Protein AF-A0AAJ1WTL7-F1 (afdb_monomer)

Foldseek 3Di:
DDDDPDDPPPDPDCPDLLVQLVVCVVVVVLLSNLLSQQPDPDLPPLNVLSVQLNVCVVPVPVVVVVVDDNVVSSVSNNVSSCVRRVPPDDPPDDDD

Sequence (96 aa):
MASSKGKAPKTLSSDTKLAAIRTAMAADDWDTALKLASRFQRLGEQASVIRRAADFQLRPNFYRQLGYDGERVRAEGIAALKERFSVSWSQTSSRD

Mean predicted aligned error: 9.82 Å

Secondary structure (DSSP, 8-state):
-----PPPP----TTSHHHHHHHHHHTT-HHHHHHHHHT-S--GGGHHHHHHHHHHHH-HHHHHHTT--HHHHHHHHHHHHHHHH---S--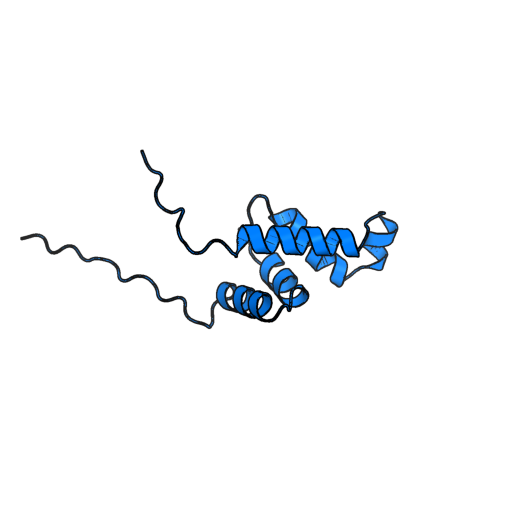-----

Nearest PDB structures (foldseek):
  8v84-assembly1_b  TM=2.437E-01  e=2.341E+00  Saccharomyces cerevisiae BY4741
  4yjw-assembly1_A  TM=3.383E-01  e=6.892E+00  Phocaeicola vulgatus ATCC 8482
  7ohq-assembly1_b  TM=2.422E-01  e=3.606E+00  Saccharomyces cerevisiae S288C

Organism: NCBI:txid269660

pLDDT: mean 80.08, std 20.44, range [36.78, 95.81]

Solvent-accessible surface area (backbone atoms only — not comparable to full-atom values): 5883 Å² total; per-residue (Å²): 138,86,81,79,82,76,78,76,80,81,74,80,59,76,86,35,75,68,42,52,28,51,52,24,53,75,68,70,36,53,68,60,20,29,53,56,51,48,73,49,90,83,53,67,90,44,38,65,48,24,34,49,30,34,49,35,74,78,39,50,67,62,40,44,73,72,70,48,58,66,68,57,42,45,50,52,17,51,50,39,47,44,68,70,64,64,64,70,92,75,89,87,80,86,85,131

Radius of gyration: 17.32 Å; Cα contacts (8 Å, |Δi|>4): 78; chains: 1; bounding box: 26×56×39 Å

Structure (mmCIF, N/CA/C/O backbone):
data_AF-A0AAJ1WTL7-F1
#
_entry.id   AF-A0AAJ1WTL7-F1
#
loop_
_atom_site.group_PDB
_atom_site.id
_atom_site.type_symbol
_atom_site.label_atom_id
_atom_site.label_alt_id
_atom_site.label_comp_id
_atom_site.label_asym_id
_atom_site.label_entity_id
_atom_site.label_seq_id
_atom_site.pdbx_PDB_ins_code
_atom_site.Cartn_x
_atom_site.Cartn_y
_atom_site.Cartn_z
_atom_site.occupancy
_atom_site.B_iso_or_equiv
_atom_site.auth_seq_id
_atom_site.auth_comp_id
_atom_site.auth_asym_id
_atom_site.auth_atom_id
_atom_site.pdbx_PDB_model_num
ATOM 1 N N . MET A 1 1 ? 15.003 44.162 -24.571 1.00 39.88 1 MET A N 1
ATOM 2 C CA . MET A 1 1 ? 14.430 42.900 -25.089 1.00 39.88 1 MET A CA 1
ATOM 3 C C . MET A 1 1 ? 14.657 41.819 -24.041 1.00 39.88 1 MET A C 1
ATOM 5 O O . MET A 1 1 ? 15.792 41.413 -23.838 1.00 39.88 1 MET A O 1
ATOM 9 N N . ALA A 1 2 ? 13.621 41.459 -23.282 1.00 41.94 2 ALA A N 1
ATOM 10 C CA . ALA A 1 2 ? 13.708 40.470 -22.210 1.00 41.94 2 ALA A CA 1
ATOM 11 C C . ALA A 1 2 ? 13.428 39.071 -22.779 1.00 41.94 2 ALA A C 1
ATOM 13 O O . ALA A 1 2 ? 12.284 38.750 -23.084 1.00 41.94 2 ALA A O 1
ATOM 14 N N . SER A 1 3 ? 14.465 38.245 -22.939 1.00 42.72 3 SER A N 1
ATOM 15 C CA . SER A 1 3 ? 14.291 36.831 -23.286 1.00 42.72 3 SER A CA 1
ATOM 16 C C . SER A 1 3 ? 13.902 36.037 -22.044 1.00 42.72 3 SER A C 1
ATOM 18 O O . SER A 1 3 ? 14.720 35.786 -21.157 1.00 42.72 3 SER A O 1
ATOM 20 N N . SER A 1 4 ? 12.638 35.625 -21.995 1.00 42.69 4 SER A N 1
ATOM 21 C CA . SER A 1 4 ? 12.107 34.663 -21.037 1.00 42.69 4 SER A CA 1
ATOM 22 C C . SER A 1 4 ? 12.816 33.313 -21.186 1.00 42.69 4 SER A C 1
ATOM 24 O O . SER A 1 4 ? 12.653 32.621 -22.191 1.00 42.69 4 SER A O 1
ATOM 26 N N . LYS A 1 5 ? 13.572 32.891 -20.169 1.00 48.97 5 LYS A N 1
ATOM 27 C CA . LYS A 1 5 ? 13.992 31.489 -20.032 1.00 48.97 5 LYS A CA 1
ATOM 28 C C . LYS A 1 5 ? 12.782 30.655 -19.604 1.00 48.97 5 LYS A C 1
ATOM 30 O O . LYS A 1 5 ? 12.505 30.517 -18.415 1.00 48.97 5 LYS A O 1
ATOM 35 N N . GLY A 1 6 ? 12.065 30.105 -20.581 1.00 43.09 6 GLY A N 1
ATOM 36 C CA . GLY A 1 6 ? 11.109 29.024 -20.364 1.00 43.09 6 GLY A CA 1
ATOM 37 C C . GLY A 1 6 ? 11.850 27.775 -19.886 1.00 43.09 6 GLY A C 1
ATOM 38 O O . GLY A 1 6 ? 12.759 27.281 -20.550 1.00 43.09 6 GLY A O 1
ATOM 39 N N . LYS A 1 7 ? 11.505 27.288 -18.695 1.00 41.69 7 LYS A N 1
ATOM 40 C CA . LYS A 1 7 ? 12.047 26.049 -18.129 1.00 41.69 7 LYS A CA 1
ATOM 41 C C . LYS A 1 7 ? 11.439 24.877 -18.908 1.00 41.69 7 LYS A C 1
ATOM 43 O O . LYS A 1 7 ? 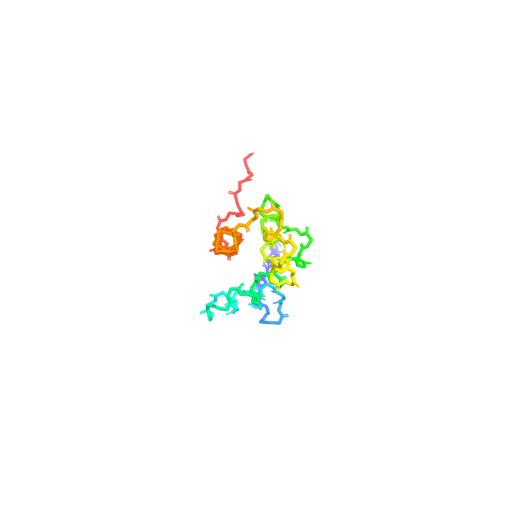10.223 24.714 -18.883 1.00 41.69 7 LYS A O 1
ATOM 48 N N . ALA A 1 8 ? 12.264 24.089 -19.597 1.00 44.25 8 ALA A N 1
ATOM 49 C CA . ALA A 1 8 ? 11.819 22.875 -20.282 1.00 44.25 8 ALA A CA 1
ATOM 50 C C . ALA A 1 8 ? 11.036 21.953 -19.318 1.00 44.25 8 ALA A C 1
ATOM 52 O O . ALA A 1 8 ? 11.418 21.851 -18.141 1.00 44.25 8 ALA A O 1
ATOM 53 N N . PRO A 1 9 ? 9.958 21.282 -19.771 1.00 47.09 9 PRO A N 1
ATOM 54 C CA . PRO A 1 9 ? 9.267 20.305 -18.945 1.00 47.09 9 PRO A CA 1
ATOM 55 C C . PRO A 1 9 ? 10.255 19.187 -18.605 1.00 47.09 9 PRO A C 1
ATOM 57 O O . PRO A 1 9 ? 10.894 18.620 -19.489 1.00 47.09 9 PRO A O 1
ATOM 60 N N . LYS A 1 10 ? 10.416 18.887 -17.312 1.00 52.84 10 LYS A N 1
ATOM 61 C CA . LYS A 1 10 ? 11.212 17.741 -16.867 1.00 52.84 10 LYS A CA 1
ATOM 62 C C . LYS A 1 10 ? 10.563 16.480 -17.437 1.00 52.84 10 LYS A C 1
ATOM 64 O O . LYS A 1 10 ? 9.526 16.051 -16.936 1.00 52.84 10 LYS A O 1
ATOM 69 N N . THR A 1 11 ? 11.154 15.907 -18.478 1.00 49.19 11 THR A N 1
ATOM 70 C CA . THR A 1 11 ? 10.829 14.558 -18.930 1.00 49.19 11 THR A CA 1
ATOM 71 C C . THR A 1 11 ? 11.052 13.619 -17.745 1.00 49.19 11 THR A C 1
ATOM 73 O O . THR A 1 11 ? 12.090 13.653 -17.082 1.00 49.19 11 THR A O 1
ATOM 76 N N . LEU A 1 12 ? 10.015 12.863 -17.383 1.00 51.75 12 LEU A N 1
ATOM 77 C CA . LEU A 1 12 ? 10.063 11.910 -16.278 1.00 51.75 12 LEU A CA 1
ATOM 78 C C . LEU A 1 12 ? 11.089 10.834 -16.640 1.00 51.75 12 LEU A C 1
ATOM 80 O O . LEU A 1 12 ? 10.796 9.962 -17.450 1.00 51.75 12 LEU A O 1
ATOM 84 N N . SER A 1 13 ? 12.293 10.914 -16.072 1.00 49.03 13 SER A N 1
ATOM 85 C CA . SER A 1 13 ? 13.278 9.843 -16.200 1.00 49.03 13 SER A CA 1
ATOM 86 C C . SER A 1 13 ? 12.651 8.539 -15.697 1.00 49.03 13 SER A C 1
ATOM 88 O O . SER A 1 13 ? 12.089 8.504 -14.592 1.00 49.03 13 SER A O 1
ATOM 90 N N . SER A 1 14 ? 12.729 7.486 -16.511 1.00 54.47 14 SER A N 1
ATOM 91 C CA . SER A 1 14 ? 12.203 6.138 -16.249 1.00 54.47 14 SER A CA 1
ATOM 92 C C . SER A 1 14 ? 12.739 5.510 -14.955 1.00 54.47 14 SER A C 1
ATOM 94 O O . SER A 1 14 ? 12.128 4.586 -14.433 1.00 54.47 14 SER A O 1
ATOM 96 N N . ASP A 1 15 ? 13.811 6.070 -14.388 1.00 58.25 15 ASP A N 1
ATOM 97 C CA . ASP A 1 15 ? 14.451 5.650 -13.133 1.00 58.25 15 ASP A CA 1
ATOM 98 C C . ASP A 1 15 ? 13.817 6.218 -11.847 1.00 58.25 15 ASP A C 1
ATOM 100 O O . ASP A 1 15 ? 14.315 6.045 -10.733 1.00 58.25 15 ASP A O 1
ATOM 104 N N . THR A 1 16 ? 12.708 6.953 -11.949 1.00 83.75 16 THR A N 1
ATOM 105 C CA . THR A 1 16 ? 12.085 7.544 -10.756 1.00 83.75 16 THR A CA 1
ATOM 106 C C . THR A 1 16 ? 11.211 6.515 -10.031 1.00 83.75 16 THR A C 1
ATOM 108 O O . THR A 1 16 ? 10.447 5.795 -10.664 1.00 83.75 16 THR A O 1
ATOM 111 N N . LYS A 1 17 ? 11.180 6.525 -8.688 1.00 82.62 17 LYS A N 1
ATOM 112 C CA . LYS A 1 17 ? 10.224 5.717 -7.889 1.00 82.62 17 LYS A CA 1
ATOM 113 C C . LYS A 1 17 ? 8.766 5.860 -8.357 1.00 82.62 17 LYS A C 1
ATOM 115 O O . LYS A 1 17 ? 7.999 4.911 -8.279 1.00 82.62 17 LYS A O 1
ATOM 120 N N . LEU A 1 18 ? 8.389 7.044 -8.851 1.00 86.75 18 LEU A N 1
ATOM 121 C CA . LEU A 1 18 ? 7.071 7.300 -9.435 1.00 86.75 18 LEU A CA 1
ATOM 122 C C . LEU A 1 18 ? 6.856 6.535 -10.751 1.00 86.75 18 LEU A C 1
ATOM 124 O O . LEU A 1 18 ? 5.764 6.024 -10.982 1.00 86.75 18 LEU A O 1
ATOM 128 N N . ALA A 1 19 ? 7.882 6.461 -11.601 1.00 86.81 19 ALA A N 1
ATOM 129 C CA . ALA A 1 19 ? 7.839 5.673 -12.826 1.00 86.81 19 ALA A CA 1
ATOM 130 C C . ALA A 1 19 ? 7.710 4.182 -12.491 1.00 86.81 19 ALA A C 1
ATOM 132 O O . ALA A 1 19 ? 6.824 3.534 -13.029 1.00 86.81 19 ALA A O 1
ATOM 133 N N . ALA A 1 20 ? 8.471 3.680 -11.512 1.00 90.62 20 ALA A N 1
ATOM 134 C CA . ALA A 1 20 ? 8.359 2.295 -11.047 1.00 90.62 20 ALA A CA 1
ATOM 135 C C . ALA A 1 20 ? 6.945 1.941 -10.542 1.00 90.62 20 ALA A C 1
ATOM 137 O O . ALA A 1 20 ? 6.427 0.881 -10.881 1.00 90.62 20 ALA A O 1
ATOM 138 N N . ILE A 1 21 ? 6.285 2.842 -9.797 1.00 90.81 21 ILE A N 1
ATOM 139 C CA . ILE A 1 21 ? 4.881 2.653 -9.386 1.00 90.81 21 ILE A CA 1
ATOM 140 C C . ILE A 1 21 ? 3.969 2.548 -10.608 1.00 90.81 21 ILE A C 1
ATOM 142 O O . ILE A 1 21 ? 3.157 1.636 -10.683 1.00 90.81 21 ILE A O 1
ATOM 146 N N . ARG A 1 22 ? 4.102 3.462 -11.575 1.00 89.50 22 ARG A N 1
ATOM 147 C CA . ARG A 1 22 ? 3.256 3.469 -12.778 1.00 89.50 22 ARG A CA 1
ATOM 148 C C . ARG A 1 22 ? 3.482 2.243 -13.655 1.00 89.50 22 ARG A C 1
ATOM 150 O O . ARG A 1 22 ? 2.512 1.705 -14.171 1.00 89.50 22 ARG A O 1
ATOM 157 N N . THR A 1 23 ? 4.723 1.782 -13.784 1.00 91.44 23 THR A N 1
ATOM 158 C CA . THR A 1 23 ? 5.051 0.538 -14.486 1.00 91.44 23 THR A CA 1
ATOM 159 C C . THR A 1 23 ? 4.407 -0.661 -13.796 1.00 91.44 23 THR A C 1
ATOM 161 O O . THR A 1 23 ? 3.773 -1.465 -14.468 1.00 91.44 23 THR A O 1
ATOM 164 N N . ALA A 1 24 ? 4.491 -0.748 -12.463 1.00 92.62 24 ALA A N 1
ATOM 165 C CA . ALA A 1 24 ? 3.826 -1.806 -11.703 1.00 92.62 24 ALA A CA 1
ATOM 166 C C . ALA A 1 24 ? 2.295 -1.752 -11.867 1.00 92.62 24 ALA A C 1
ATOM 168 O O . ALA A 1 24 ? 1.670 -2.776 -12.114 1.00 92.62 24 ALA A O 1
ATOM 169 N N . MET A 1 25 ? 1.694 -0.556 -11.828 1.00 91.19 25 MET A N 1
ATOM 170 C CA . MET A 1 25 ? 0.258 -0.371 -12.087 1.00 91.19 25 MET A CA 1
ATOM 171 C C . MET A 1 25 ? -0.145 -0.787 -13.510 1.00 91.19 25 MET A C 1
ATOM 173 O O . MET A 1 25 ? -1.208 -1.368 -13.686 1.00 91.19 25 MET A O 1
ATOM 177 N N . ALA A 1 26 ? 0.676 -0.490 -14.522 1.00 90.50 26 ALA A N 1
ATOM 178 C CA . ALA A 1 26 ? 0.407 -0.855 -15.915 1.00 90.50 26 ALA A CA 1
ATOM 179 C C . ALA A 1 26 ? 0.560 -2.362 -16.182 1.00 90.50 26 ALA A C 1
ATOM 181 O O . ALA A 1 26 ? -0.031 -2.874 -17.126 1.00 90.50 26 ALA A O 1
ATOM 182 N N . ALA A 1 27 ? 1.345 -3.056 -15.358 1.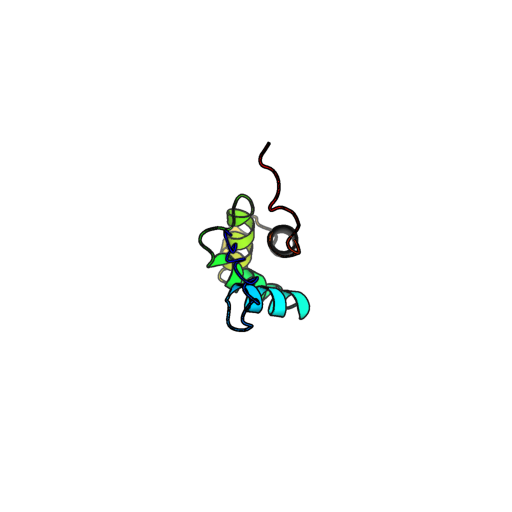00 93.50 27 ALA A N 1
ATOM 183 C CA . ALA A 1 27 ? 1.531 -4.502 -15.407 1.00 93.50 27 ALA A CA 1
ATOM 184 C C . ALA A 1 27 ? 0.531 -5.277 -14.523 1.00 93.50 27 ALA A C 1
ATOM 186 O O . ALA A 1 27 ? 0.722 -6.472 -14.317 1.00 93.50 27 ALA A O 1
ATOM 187 N N . ASP A 1 28 ? -0.478 -4.605 -13.949 1.00 93.00 28 ASP A N 1
ATOM 188 C CA . ASP A 1 28 ? -1.398 -5.162 -12.942 1.00 93.00 28 ASP A CA 1
ATOM 189 C C . ASP A 1 28 ? -0.698 -5.745 -11.692 1.00 93.00 28 ASP A C 1
ATOM 191 O O . ASP A 1 28 ? -1.301 -6.460 -10.886 1.00 93.00 28 ASP A O 1
ATOM 195 N N . ASP A 1 29 ? 0.568 -5.379 -11.462 1.00 95.12 29 ASP A N 1
ATOM 196 C CA . ASP A 1 29 ? 1.323 -5.723 -10.258 1.00 95.12 29 ASP A CA 1
ATOM 197 C C . ASP A 1 29 ? 1.003 -4.729 -9.133 1.00 95.12 29 ASP A C 1
ATOM 199 O O . ASP A 1 29 ? 1.799 -3.882 -8.703 1.00 95.12 29 ASP A O 1
ATOM 203 N N . TRP A 1 30 ? -0.237 -4.827 -8.662 1.00 93.44 30 TRP A N 1
ATOM 204 C CA . TRP A 1 30 ? -0.786 -3.987 -7.604 1.00 93.44 30 TRP A CA 1
ATOM 205 C C . TRP A 1 30 ? -0.026 -4.128 -6.288 1.00 93.44 30 TRP A C 1
ATOM 207 O O . TRP A 1 30 ? 0.069 -3.168 -5.519 1.00 93.44 30 TRP A O 1
ATOM 217 N N . ASP A 1 31 ? 0.546 -5.301 -6.031 1.00 93.50 31 ASP A N 1
ATOM 218 C CA . ASP A 1 31 ? 1.241 -5.563 -4.783 1.00 93.50 31 ASP A CA 1
ATOM 219 C C . ASP A 1 31 ? 2.576 -4.818 -4.736 1.00 93.50 31 ASP A C 1
ATOM 221 O O . ASP A 1 31 ? 2.885 -4.138 -3.750 1.00 93.50 31 ASP A O 1
ATOM 225 N N . THR A 1 32 ? 3.334 -4.854 -5.831 1.00 94.69 32 THR A N 1
ATOM 226 C CA . THR A 1 32 ? 4.539 -4.037 -5.984 1.00 94.69 32 THR A CA 1
ATOM 227 C C . THR A 1 32 ? 4.203 -2.549 -5.985 1.00 94.69 32 THR A C 1
ATOM 229 O O . THR A 1 32 ? 4.886 -1.770 -5.311 1.00 94.69 32 THR A O 1
ATOM 232 N N . ALA A 1 33 ? 3.127 -2.132 -6.659 1.00 94.69 33 ALA A N 1
ATOM 233 C CA . ALA A 1 33 ? 2.697 -0.735 -6.668 1.00 94.69 33 ALA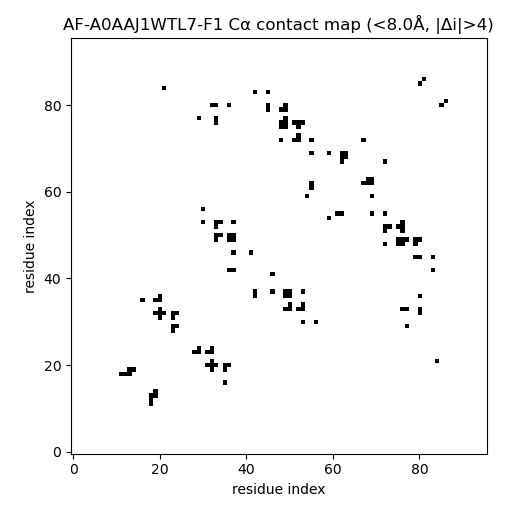 A CA 1
ATOM 234 C C . ALA A 1 33 ? 2.397 -0.211 -5.249 1.00 94.69 33 ALA A C 1
ATOM 236 O O . ALA A 1 33 ? 2.874 0.866 -4.880 1.00 94.69 33 ALA A O 1
ATOM 237 N N . LEU A 1 34 ? 1.685 -0.987 -4.421 1.00 94.62 34 LEU A N 1
ATOM 238 C CA . LEU A 1 34 ? 1.374 -0.644 -3.026 1.00 94.62 34 LEU A CA 1
ATOM 239 C C . LEU A 1 34 ? 2.637 -0.539 -2.167 1.00 94.62 34 LEU A C 1
ATOM 241 O O . LEU A 1 34 ? 2.817 0.448 -1.449 1.00 94.62 34 LEU A O 1
ATOM 245 N N . LYS A 1 35 ? 3.547 -1.514 -2.279 1.00 94.81 35 LYS A N 1
ATOM 246 C CA . LYS A 1 35 ? 4.830 -1.516 -1.555 1.00 94.81 35 LYS A CA 1
ATOM 247 C C . LYS A 1 35 ? 5.709 -0.325 -1.919 1.00 94.81 35 LYS A C 1
ATOM 249 O O . LYS A 1 35 ? 6.357 0.259 -1.051 1.00 94.81 35 LYS A O 1
ATOM 254 N N . LEU A 1 36 ? 5.764 0.042 -3.196 1.00 93.94 36 LEU A N 1
ATOM 255 C CA . LEU A 1 36 ? 6.537 1.197 -3.644 1.00 93.94 36 LEU A CA 1
ATOM 256 C C . LEU A 1 36 ? 5.890 2.507 -3.186 1.00 93.94 36 LEU A C 1
ATOM 258 O O . LEU A 1 36 ? 6.593 3.404 -2.709 1.00 93.94 36 LEU A O 1
ATOM 262 N N . ALA A 1 37 ? 4.564 2.611 -3.286 1.00 92.69 37 ALA A N 1
ATOM 263 C CA . ALA A 1 37 ? 3.821 3.801 -2.899 1.00 92.69 37 ALA A CA 1
ATOM 264 C C . ALA A 1 37 ? 3.864 4.063 -1.391 1.00 92.69 37 ALA A C 1
ATOM 266 O O . ALA A 1 37 ? 4.047 5.214 -1.001 1.00 92.69 37 ALA A O 1
ATOM 267 N N . SER A 1 38 ? 3.792 3.037 -0.536 1.00 94.31 38 SER A N 1
ATOM 268 C CA . SER A 1 38 ? 3.811 3.193 0.931 1.00 94.31 38 SER A CA 1
ATOM 269 C C . SER A 1 38 ? 5.055 3.927 1.456 1.00 94.31 38 SER A C 1
ATOM 271 O O . SER A 1 38 ? 4.997 4.603 2.487 1.00 94.31 38 SER A O 1
ATOM 273 N N . ARG A 1 39 ? 6.163 3.870 0.702 1.00 91.06 39 ARG A N 1
ATOM 274 C CA . ARG A 1 39 ? 7.448 4.526 1.003 1.00 91.06 39 ARG A CA 1
ATOM 275 C C . ARG A 1 39 ? 7.463 6.024 0.684 1.00 91.06 39 ARG A C 1
ATOM 277 O O . ARG A 1 39 ? 8.424 6.713 1.038 1.00 91.06 39 ARG A O 1
ATOM 284 N N . PHE A 1 40 ? 6.448 6.551 0.001 1.00 88.06 40 PHE A N 1
ATOM 285 C CA . PHE A 1 40 ? 6.351 7.980 -0.278 1.00 88.06 40 PHE A CA 1
ATOM 286 C C . PHE A 1 40 ? 5.942 8.754 0.979 1.00 88.06 40 PHE A C 1
ATOM 288 O O . PHE A 1 40 ? 4.961 8.445 1.655 1.00 88.06 40 PHE A O 1
ATOM 295 N N . GLN A 1 41 ? 6.683 9.828 1.261 1.00 81.62 41 GLN A N 1
ATOM 296 C CA . GLN A 1 41 ? 6.392 10.720 2.387 1.00 81.62 41 GLN A CA 1
ATOM 297 C C . GLN A 1 41 ? 5.096 11.512 2.167 1.00 81.62 41 GLN A C 1
ATOM 299 O O . GLN A 1 41 ? 4.339 11.759 3.100 1.00 81.62 41 GLN A O 1
ATOM 304 N N . ARG A 1 42 ? 4.809 11.882 0.912 1.00 82.12 42 ARG A N 1
ATOM 305 C CA . ARG A 1 42 ? 3.673 12.732 0.533 1.00 82.12 42 ARG A CA 1
ATOM 306 C C . ARG A 1 42 ? 2.645 11.938 -0.266 1.00 82.12 42 ARG A C 1
ATOM 308 O O . ARG A 1 42 ? 2.601 12.035 -1.492 1.00 82.12 42 ARG A O 1
ATOM 315 N N . LEU A 1 43 ? 1.821 11.166 0.435 1.00 84.06 43 LEU A N 1
ATOM 316 C CA . LEU A 1 43 ? 0.676 10.450 -0.144 1.00 84.06 43 LEU A CA 1
ATOM 317 C C . LEU A 1 43 ? -0.657 11.205 0.022 1.00 84.06 43 LEU A C 1
ATOM 319 O O . LEU A 1 43 ? -1.595 10.927 -0.714 1.00 84.06 43 LEU A O 1
ATOM 323 N N . GLY A 1 44 ? -0.717 12.208 0.906 1.00 86.81 44 GLY A N 1
ATOM 324 C CA . GLY A 1 44 ? -1.943 12.970 1.166 1.00 86.81 44 GLY A CA 1
ATOM 325 C C . GLY A 1 44 ? -2.980 12.143 1.925 1.00 86.81 44 GLY A C 1
ATOM 326 O O . GLY A 1 44 ? -2.617 11.303 2.744 1.00 86.81 44 GLY A O 1
ATOM 327 N N . GLU A 1 45 ? -4.256 12.369 1.632 1.00 88.19 45 GLU A N 1
ATOM 328 C CA . GLU A 1 45 ? -5.397 11.715 2.293 1.00 88.19 45 GLU A CA 1
ATOM 329 C C . GLU A 1 45 ? -5.390 10.190 2.113 1.00 88.19 45 GLU A C 1
ATOM 331 O O . GLU A 1 45 ? -5.731 9.443 3.025 1.00 88.19 45 GLU A O 1
ATOM 336 N N . GLN A 1 46 ? -4.850 9.720 0.987 1.00 91.38 46 GLN A N 1
ATOM 337 C CA . GLN A 1 46 ? -4.751 8.300 0.646 1.00 91.38 46 GLN A CA 1
ATOM 338 C C . GLN A 1 46 ? -3.610 7.555 1.368 1.00 91.38 46 GLN A C 1
ATOM 340 O O . GLN A 1 46 ? -3.411 6.353 1.177 1.00 91.38 46 GLN A O 1
ATOM 345 N N . ALA A 1 47 ? -2.826 8.243 2.208 1.00 91.25 47 ALA A N 1
ATOM 346 C CA . ALA A 1 47 ? -1.635 7.678 2.844 1.00 91.25 47 ALA A CA 1
ATOM 347 C C . ALA A 1 47 ? -1.930 6.477 3.749 1.00 91.25 47 ALA A C 1
ATOM 349 O O . ALA A 1 47 ? -1.200 5.485 3.711 1.00 91.25 47 ALA A O 1
ATOM 350 N N . SER A 1 48 ? -2.961 6.578 4.588 1.00 94.00 48 SER A N 1
ATOM 351 C CA . SER A 1 48 ? -3.310 5.543 5.566 1.00 94.00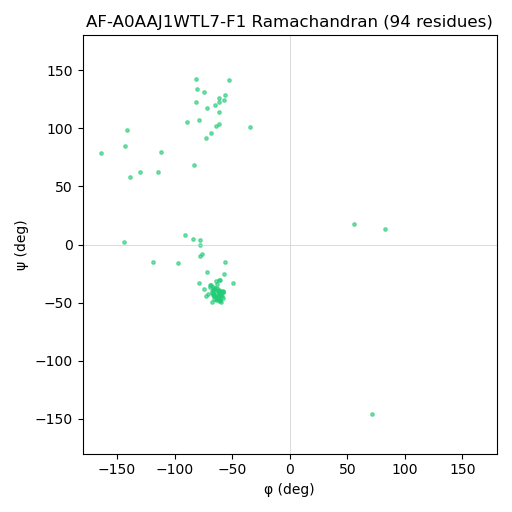 48 SER A CA 1
ATOM 352 C C . SER A 1 48 ? -3.779 4.261 4.879 1.00 94.00 48 SER A C 1
ATOM 354 O O . SER A 1 48 ? -3.348 3.174 5.260 1.00 94.00 48 SER A O 1
ATOM 356 N N . VAL A 1 49 ? -4.592 4.395 3.830 1.00 95.38 49 VAL A N 1
ATOM 357 C CA . VAL A 1 49 ? -5.145 3.282 3.050 1.00 95.38 49 VAL A CA 1
ATOM 358 C C . VAL A 1 49 ? -4.041 2.552 2.285 1.00 95.38 49 VAL A C 1
ATOM 360 O O . VAL A 1 49 ? -3.902 1.337 2.418 1.00 95.38 49 VAL A O 1
ATOM 363 N N . ILE A 1 50 ? -3.187 3.289 1.566 1.00 94.94 50 ILE A N 1
ATOM 364 C CA . ILE A 1 50 ? -2.071 2.709 0.800 1.00 94.94 50 ILE A CA 1
ATOM 365 C C . ILE A 1 50 ? -1.092 1.974 1.723 1.00 94.94 50 ILE A C 1
ATOM 367 O O . ILE A 1 50 ? -0.669 0.858 1.416 1.00 94.94 50 ILE A O 1
ATOM 371 N N . ARG A 1 51 ? -0.734 2.572 2.868 1.00 95.44 51 ARG A N 1
ATOM 372 C CA . ARG A 1 51 ? 0.174 1.930 3.832 1.00 95.44 51 ARG A CA 1
ATOM 373 C C . ARG A 1 51 ? -0.451 0.692 4.456 1.00 95.44 51 ARG A C 1
ATOM 375 O O . ARG A 1 51 ? 0.208 -0.335 4.488 1.00 95.44 51 ARG A O 1
ATOM 382 N N . ARG A 1 52 ? -1.725 0.749 4.858 1.00 95.69 52 ARG A N 1
ATOM 383 C CA . ARG A 1 52 ? -2.436 -0.415 5.401 1.00 95.69 52 ARG A CA 1
ATOM 384 C C . ARG A 1 52 ? -2.447 -1.576 4.414 1.00 95.69 52 ARG A C 1
ATOM 386 O O . ARG A 1 52 ? -2.172 -2.699 4.814 1.00 95.69 52 ARG A O 1
ATOM 393 N N . ALA A 1 53 ? -2.743 -1.315 3.144 1.00 95.81 53 ALA A N 1
ATOM 394 C CA . ALA A 1 53 ? -2.758 -2.358 2.127 1.00 95.81 53 ALA A CA 1
ATOM 395 C C . ALA A 1 53 ? -1.362 -2.967 1.895 1.00 95.81 53 ALA A C 1
ATOM 397 O O . ALA A 1 53 ? -1.244 -4.185 1.774 1.00 95.81 53 ALA A O 1
ATOM 398 N N . ALA A 1 54 ? -0.297 -2.159 1.934 1.00 95.81 54 ALA A N 1
ATOM 399 C CA . ALA A 1 54 ? 1.077 -2.664 1.887 1.00 95.81 54 ALA A CA 1
ATOM 400 C C . ALA A 1 54 ? 1.464 -3.467 3.149 1.00 95.81 54 ALA A C 1
ATOM 402 O O . ALA A 1 54 ? 2.088 -4.522 3.049 1.00 95.81 54 ALA A O 1
ATOM 403 N N . ASP A 1 55 ? 1.072 -3.007 4.337 1.00 95.06 55 ASP A N 1
ATOM 404 C CA . ASP A 1 55 ? 1.362 -3.679 5.608 1.00 95.06 55 ASP A CA 1
ATOM 405 C C . ASP A 1 55 ? 0.586 -4.996 5.749 1.00 95.06 55 ASP A C 1
ATOM 407 O O . ASP A 1 55 ? 1.115 -5.978 6.278 1.00 95.06 55 ASP A O 1
ATOM 411 N N . PHE A 1 56 ? -0.641 -5.054 5.223 1.00 94.94 56 PHE A N 1
ATOM 412 C CA . PHE A 1 56 ? -1.449 -6.271 5.180 1.00 94.94 56 PHE A CA 1
ATOM 413 C C . PHE A 1 56 ? -0.722 -7.394 4.437 1.00 94.94 56 PHE A C 1
ATOM 415 O O . PHE A 1 56 ? -0.728 -8.531 4.895 1.00 94.94 56 PHE A O 1
ATOM 422 N N . GLN A 1 57 ? -0.035 -7.085 3.334 1.00 91.88 57 GLN A N 1
ATOM 423 C CA . GLN A 1 57 ? 0.749 -8.076 2.585 1.00 91.88 57 GLN A CA 1
ATOM 424 C C . GLN A 1 57 ? 1.907 -8.647 3.407 1.00 91.88 57 GLN A C 1
ATOM 426 O O . GLN A 1 57 ? 2.265 -9.810 3.247 1.00 91.88 57 GLN A O 1
ATOM 431 N N . LEU A 1 58 ? 2.505 -7.835 4.282 1.00 91.94 58 LEU A N 1
ATOM 432 C CA . LEU A 1 58 ? 3.603 -8.262 5.146 1.00 91.94 58 LEU A CA 1
ATOM 433 C C . LEU A 1 58 ? 3.107 -9.069 6.349 1.00 91.94 58 LEU A C 1
ATOM 435 O O . LEU A 1 58 ? 3.819 -9.943 6.839 1.00 91.94 58 LEU A O 1
ATOM 439 N N . ARG A 1 59 ? 1.915 -8.751 6.868 1.00 94.00 59 ARG A N 1
ATOM 440 C CA . ARG A 1 59 ? 1.385 -9.318 8.119 1.00 94.00 59 ARG A CA 1
ATOM 441 C C . ARG A 1 59 ? -0.109 -9.667 8.022 1.00 94.00 59 ARG A C 1
ATOM 443 O O . ARG A 1 59 ? -0.891 -9.194 8.848 1.00 94.00 59 ARG A O 1
ATOM 450 N N . PRO A 1 60 ? -0.538 -10.533 7.088 1.00 93.19 60 PRO A N 1
ATOM 451 C CA . PRO A 1 60 ? -1.963 -10.744 6.813 1.00 93.19 60 PRO A CA 1
ATOM 452 C C . PRO A 1 60 ? -2.724 -11.310 8.018 1.00 93.19 60 PRO A C 1
ATOM 454 O O . PRO A 1 60 ? -3.849 -10.902 8.293 1.00 93.19 60 PRO A O 1
ATOM 457 N N . ASN A 1 61 ? -2.102 -12.203 8.793 1.00 94.81 61 ASN A N 1
ATOM 458 C CA . ASN A 1 61 ? -2.739 -12.804 9.970 1.00 94.81 61 ASN A CA 1
ATOM 459 C C . 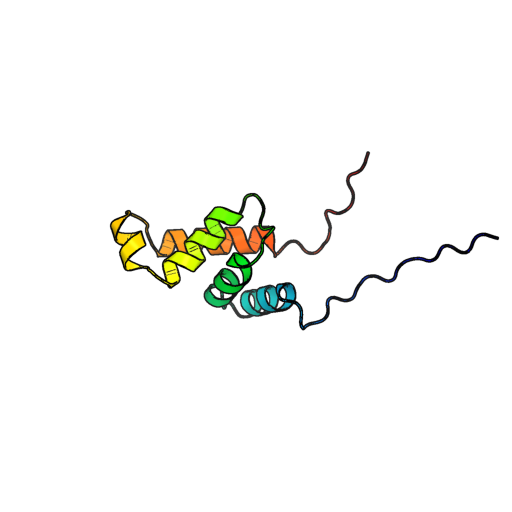ASN A 1 61 ? -3.008 -11.783 11.083 1.00 94.81 61 ASN A C 1
ATOM 461 O O . ASN A 1 61 ? -4.057 -11.847 11.715 1.00 94.81 61 ASN A O 1
ATOM 465 N N . PHE A 1 62 ? -2.105 -10.817 11.280 1.00 93.81 62 PHE A N 1
ATOM 466 C CA . PHE A 1 62 ? -2.288 -9.752 12.268 1.00 93.81 62 PHE A CA 1
ATOM 467 C C . PHE A 1 62 ? -3.507 -8.891 11.925 1.00 93.81 62 PHE A C 1
ATOM 469 O O . PHE A 1 62 ? -4.368 -8.658 12.766 1.00 93.81 62 PHE A O 1
ATOM 476 N N . TYR A 1 63 ? -3.637 -8.482 10.664 1.00 92.88 63 TYR A N 1
ATOM 477 C CA . TYR A 1 63 ? -4.784 -7.688 10.232 1.00 92.88 63 TYR A CA 1
ATOM 478 C C . TYR A 1 63 ? -6.093 -8.488 10.230 1.00 92.88 63 TYR A C 1
ATOM 480 O O . TYR A 1 63 ? -7.123 -7.951 10.626 1.00 92.88 63 TYR A O 1
ATOM 488 N N . ARG A 1 64 ? -6.070 -9.779 9.876 1.00 94.12 64 ARG A N 1
ATOM 489 C CA . ARG A 1 64 ? -7.254 -10.650 10.000 1.00 94.12 64 ARG A CA 1
ATOM 490 C C . ARG A 1 64 ? -7.725 -10.781 11.449 1.00 94.12 64 ARG A C 1
ATOM 492 O O . ARG A 1 64 ? -8.923 -10.725 11.697 1.00 94.12 64 ARG A O 1
ATOM 499 N N . GLN A 1 65 ? -6.803 -10.897 12.406 1.00 95.50 65 GLN A N 1
ATOM 500 C CA . GLN A 1 65 ? -7.135 -10.916 13.839 1.00 95.50 65 GLN A CA 1
ATOM 501 C C . GLN A 1 65 ? -7.760 -9.599 14.314 1.00 95.50 65 GLN A C 1
ATOM 503 O O . GLN A 1 65 ? -8.619 -9.609 15.188 1.00 95.50 65 GLN A O 1
ATOM 508 N N . LEU A 1 66 ? -7.372 -8.475 13.709 1.00 93.75 66 LEU A N 1
ATOM 509 C CA . LEU A 1 66 ? -7.986 -7.166 13.942 1.00 93.75 66 LEU A CA 1
ATOM 510 C C . LEU A 1 66 ? -9.335 -6.980 13.214 1.00 93.75 66 LEU A C 1
ATOM 512 O O . LEU A 1 66 ? -9.901 -5.891 13.264 1.00 93.75 66 LEU A O 1
ATOM 516 N N . GLY A 1 67 ? -9.849 -8.010 12.532 1.00 94.19 67 GLY A N 1
ATOM 517 C CA . GLY A 1 67 ? -11.138 -7.976 11.837 1.00 94.19 67 GLY A CA 1
ATOM 518 C C . GLY A 1 67 ? -11.096 -7.360 10.438 1.00 94.19 67 GLY A C 1
ATOM 519 O O . GLY A 1 67 ? -12.145 -7.054 9.876 1.00 94.19 67 GLY A O 1
ATOM 520 N N . TYR A 1 68 ? -9.910 -7.166 9.856 1.00 93.69 68 TYR A N 1
ATOM 521 C CA . TYR A 1 68 ? -9.804 -6.702 8.476 1.00 93.69 68 TYR A CA 1
ATOM 522 C C . TYR A 1 68 ? -10.008 -7.849 7.486 1.00 93.69 68 TYR A C 1
ATOM 524 O O . TYR A 1 68 ? -9.374 -8.902 7.584 1.00 93.69 68 TYR A O 1
ATOM 532 N N . ASP A 1 69 ? -10.826 -7.586 6.472 1.00 94.00 69 ASP A N 1
ATOM 533 C CA . ASP A 1 69 ? -10.926 -8.418 5.280 1.00 94.00 69 ASP A CA 1
ATOM 534 C C . ASP A 1 69 ? -9.782 -8.069 4.314 1.00 94.00 69 ASP A C 1
ATOM 536 O O . ASP A 1 69 ? -9.621 -6.915 3.908 1.00 94.00 69 ASP A O 1
ATOM 540 N N . GLY A 1 70 ? -8.975 -9.071 3.962 1.00 90.31 70 GLY A N 1
ATOM 541 C CA . GLY A 1 70 ? -7.822 -8.894 3.084 1.00 90.31 70 GLY A CA 1
ATOM 542 C C . GLY A 1 70 ? -8.187 -8.475 1.666 1.00 90.31 70 GLY A C 1
ATOM 543 O O . GLY A 1 70 ? -7.502 -7.620 1.104 1.00 90.31 70 GLY A O 1
ATOM 544 N N . GLU A 1 71 ? -9.277 -9.008 1.114 1.00 92.50 71 GLU A N 1
ATOM 545 C CA . GLU A 1 71 ? -9.745 -8.635 -0.224 1.00 92.50 71 GLU A CA 1
ATOM 546 C C . GLU A 1 71 ? -10.204 -7.182 -0.233 1.00 92.50 71 GLU A C 1
ATOM 548 O O . GLU A 1 71 ? -9.824 -6.396 -1.103 1.00 92.50 71 GLU A O 1
ATOM 553 N N . ARG A 1 72 ? -10.940 -6.784 0.807 1.00 95.06 72 ARG A N 1
ATOM 554 C CA . ARG A 1 72 ? -11.395 -5.405 0.966 1.00 95.06 72 ARG A CA 1
ATOM 555 C C . ARG A 1 72 ? -10.230 -4.433 1.152 1.00 95.06 72 ARG A C 1
ATOM 557 O O . ARG A 1 72 ? -10.176 -3.417 0.466 1.00 95.06 72 ARG A O 1
ATOM 564 N N . VAL A 1 73 ? -9.278 -4.745 2.035 1.00 94.94 73 VAL A N 1
ATOM 565 C CA . VAL A 1 73 ? -8.087 -3.908 2.264 1.00 94.94 73 VAL A CA 1
ATOM 566 C C . VAL A 1 73 ? -7.269 -3.759 0.981 1.00 94.94 73 VAL A C 1
ATOM 568 O O . VAL A 1 73 ? -6.797 -2.662 0.672 1.00 94.94 73 VAL A O 1
ATOM 571 N N . ARG A 1 74 ? -7.129 -4.837 0.205 1.00 94.25 74 ARG A N 1
ATOM 572 C CA . ARG A 1 74 ? -6.44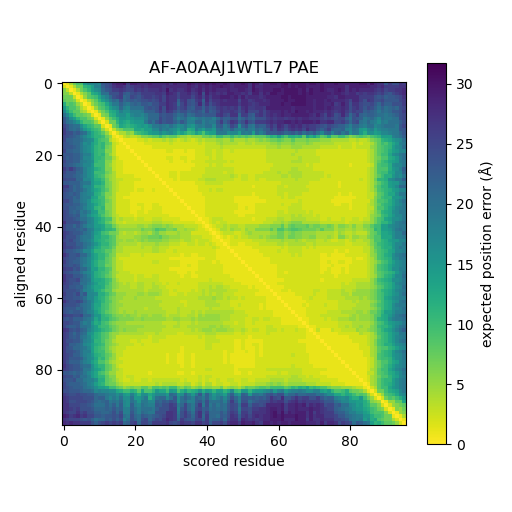1 -4.805 -1.086 1.00 94.25 74 ARG A CA 1
ATOM 573 C C . ARG A 1 74 ? -7.187 -3.938 -2.100 1.00 94.25 74 ARG A C 1
ATOM 575 O O . ARG A 1 74 ? -6.562 -3.088 -2.732 1.00 94.25 74 ARG A O 1
ATOM 582 N N . ALA A 1 75 ? -8.501 -4.105 -2.228 1.00 95.81 75 ALA A N 1
ATOM 583 C CA . ALA A 1 75 ? -9.332 -3.324 -3.141 1.00 95.81 75 ALA A CA 1
ATOM 584 C C . ALA A 1 75 ? -9.305 -1.820 -2.814 1.00 95.81 75 ALA A C 1
ATOM 586 O O . ALA A 1 75 ? -9.088 -1.002 -3.710 1.00 95.81 75 ALA A O 1
ATOM 587 N N . GLU A 1 76 ? -9.439 -1.456 -1.534 1.00 95.56 76 GLU A N 1
ATOM 588 C CA . GLU A 1 76 ? -9.329 -0.070 -1.054 1.00 95.56 76 GLU A CA 1
ATOM 589 C C . GLU A 1 76 ? -7.943 0.520 -1.375 1.00 95.56 76 GLU A C 1
ATOM 591 O O . GLU A 1 76 ? -7.841 1.638 -1.881 1.00 95.56 76 GLU A O 1
ATOM 596 N N . GLY A 1 77 ? -6.869 -0.250 -1.163 1.00 95.38 77 GLY A N 1
ATOM 597 C CA . GLY A 1 77 ? -5.504 0.148 -1.517 1.00 95.38 77 GLY A CA 1
ATOM 598 C C . GLY A 1 77 ? -5.311 0.409 -3.013 1.00 95.38 77 GLY A C 1
ATOM 599 O O . GLY A 1 77 ? -4.684 1.400 -3.394 1.00 95.38 77 GLY A O 1
ATOM 600 N N . ILE A 1 78 ? -5.864 -0.454 -3.868 1.00 95.25 78 ILE A N 1
ATOM 601 C CA . ILE A 1 78 ? -5.797 -0.306 -5.329 1.00 95.25 78 ILE A CA 1
ATOM 602 C C . ILE A 1 78 ? -6.569 0.934 -5.788 1.00 95.25 78 ILE A C 1
ATOM 604 O O . ILE A 1 78 ? -6.070 1.685 -6.628 1.00 95.25 78 ILE A O 1
ATOM 608 N N . ALA A 1 79 ? -7.760 1.176 -5.237 1.00 95.31 79 ALA A N 1
ATOM 609 C CA . ALA A 1 79 ? -8.544 2.370 -5.544 1.00 95.31 79 ALA A CA 1
ATOM 610 C C . ALA A 1 79 ? -7.782 3.649 -5.162 1.00 95.31 79 ALA A C 1
ATOM 612 O O . ALA A 1 79 ? -7.615 4.538 -5.996 1.00 95.31 79 ALA A O 1
ATOM 613 N N . ALA A 1 80 ? -7.217 3.687 -3.953 1.00 93.88 80 ALA A N 1
ATOM 614 C CA . ALA A 1 80 ? -6.413 4.801 -3.457 1.00 93.88 80 ALA A CA 1
ATOM 615 C C . ALA A 1 80 ? -5.151 5.052 -4.308 1.00 93.88 80 ALA A C 1
ATOM 617 O O . ALA A 1 80 ? -4.789 6.198 -4.581 1.00 93.88 80 ALA A O 1
ATOM 618 N N . LEU A 1 81 ? -4.485 3.987 -4.773 1.00 91.94 81 LEU A N 1
ATOM 619 C CA . LEU A 1 81 ? -3.369 4.083 -5.719 1.00 91.94 81 LEU A CA 1
ATOM 620 C C . LEU A 1 81 ? -3.793 4.711 -7.045 1.00 91.94 81 LEU A C 1
ATOM 622 O O . LEU A 1 81 ? -3.118 5.616 -7.533 1.00 91.94 81 LEU A O 1
ATOM 626 N N . LYS A 1 82 ? -4.892 4.229 -7.631 1.00 91.50 82 LYS A N 1
ATOM 627 C CA . LYS A 1 82 ? -5.425 4.756 -8.891 1.00 91.50 82 LYS A CA 1
ATOM 628 C C . LYS A 1 82 ? -5.772 6.230 -8.738 1.00 91.50 82 LYS A C 1
ATOM 630 O O . LYS A 1 82 ? -5.278 7.046 -9.505 1.00 91.50 82 LYS A O 1
ATOM 635 N N . GLU A 1 83 ? -6.500 6.602 -7.696 1.00 90.25 83 GLU A N 1
ATOM 636 C CA . GLU A 1 83 ? -6.829 8.002 -7.422 1.00 90.25 83 GLU A CA 1
ATOM 637 C C . GLU A 1 83 ? -5.574 8.874 -7.272 1.00 90.25 83 GLU A C 1
ATOM 639 O O . GLU A 1 83 ? -5.494 9.971 -7.821 1.00 90.25 83 GLU A O 1
ATOM 644 N N . ARG A 1 84 ? -4.538 8.365 -6.595 1.00 86.69 84 ARG A N 1
ATOM 645 C CA . ARG A 1 84 ? -3.302 9.119 -6.367 1.00 86.69 84 ARG A CA 1
ATOM 646 C C . ARG A 1 84 ? -2.418 9.248 -7.606 1.00 86.69 84 ARG A C 1
ATOM 648 O O . ARG A 1 84 ? -1.759 10.276 -7.772 1.00 86.69 84 ARG A O 1
ATOM 655 N N . PHE A 1 85 ? -2.327 8.202 -8.424 1.00 83.50 85 PHE A N 1
ATOM 656 C CA . PHE A 1 85 ? -1.284 8.065 -9.446 1.00 83.50 85 PHE A CA 1
ATOM 657 C C . PHE A 1 85 ? -1.804 7.985 -10.889 1.00 83.50 85 PHE A C 1
ATOM 659 O O . PHE A 1 85 ? -1.001 8.220 -11.799 1.00 83.50 85 PHE A O 1
ATOM 666 N N . SER A 1 86 ? -3.103 7.737 -11.116 1.00 76.38 86 SER A N 1
ATOM 667 C CA . SER A 1 86 ? -3.741 7.814 -12.446 1.00 76.38 86 SER A CA 1
ATOM 668 C C . SER A 1 86 ? -4.005 9.242 -12.910 1.00 76.38 86 SER A C 1
ATOM 670 O O . SER A 1 86 ? -4.339 9.432 -14.076 1.00 76.38 86 S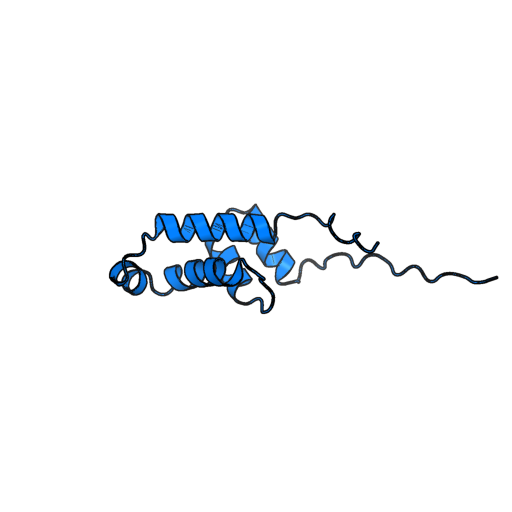ER A O 1
ATOM 672 N N . VAL A 1 87 ? -3.818 10.258 -12.060 1.00 63.62 87 VAL A N 1
ATOM 673 C CA . VAL A 1 87 ? -3.896 11.651 -12.512 1.00 63.62 87 VAL A CA 1
ATOM 674 C C . VAL A 1 87 ? -2.702 11.938 -13.428 1.00 63.62 87 VAL A C 1
ATOM 676 O O . VAL A 1 87 ? -1.589 12.241 -12.982 1.00 63.62 87 VAL A O 1
ATOM 679 N N . SER A 1 88 ? -2.918 11.830 -14.740 1.00 52.97 88 SER A N 1
ATOM 680 C CA . SER A 1 88 ? -2.080 12.500 -15.726 1.00 52.97 88 SER A CA 1
ATOM 681 C C . SER A 1 88 ? -2.211 13.998 -15.476 1.00 52.97 88 SER A C 1
ATOM 683 O O . SER A 1 88 ? -3.316 14.529 -15.437 1.00 52.97 88 SER A O 1
ATOM 685 N N . TRP A 1 89 ? -1.083 14.655 -15.236 1.00 45.09 89 TRP A N 1
ATOM 686 C CA . TRP A 1 89 ? -0.947 16.078 -14.933 1.00 45.09 89 TRP A CA 1
ATOM 687 C C . TRP A 1 89 ? -1.972 16.971 -15.664 1.00 45.09 89 TRP A C 1
ATOM 689 O O . TRP A 1 89 ? -1.812 17.282 -16.840 1.00 45.09 89 TRP A O 1
ATOM 699 N N . SER A 1 90 ? -3.027 17.397 -14.966 1.00 42.22 90 SER A N 1
ATOM 700 C CA . SER A 1 90 ? 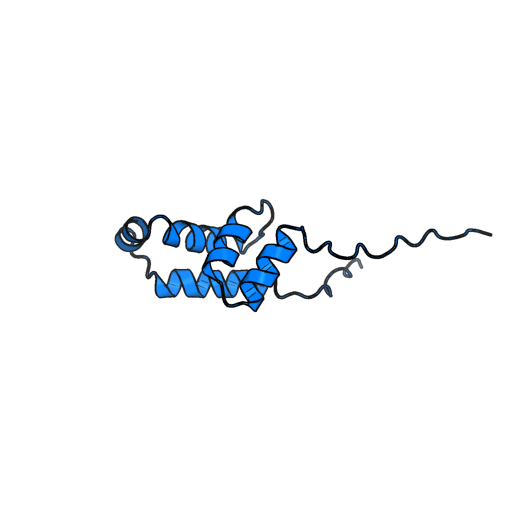-3.929 18.475 -15.415 1.00 42.22 90 SER A CA 1
ATOM 701 C C . SER A 1 90 ? -4.452 19.356 -14.272 1.00 42.22 90 SER A C 1
ATOM 703 O O . SER A 1 90 ? -5.171 20.310 -14.526 1.00 42.22 90 SER A O 1
ATOM 705 N N . GLN A 1 91 ? -4.043 19.122 -13.020 1.00 48.25 91 GLN A N 1
ATOM 706 C CA . GLN A 1 91 ? -4.375 19.996 -11.886 1.00 48.25 91 GLN A CA 1
ATOM 707 C C . GLN A 1 91 ? -3.115 20.659 -11.316 1.00 48.25 91 GLN A C 1
ATOM 709 O O . GLN A 1 91 ? -2.733 20.458 -10.169 1.00 48.25 91 GLN A O 1
ATOM 714 N N . THR A 1 92 ? -2.457 21.466 -12.149 1.00 47.25 92 THR A N 1
ATOM 715 C CA . THR A 1 92 ? -1.544 22.520 -11.684 1.00 47.25 92 THR A CA 1
ATOM 716 C C . THR A 1 92 ? -1.925 23.817 -12.388 1.00 47.25 92 THR A C 1
ATOM 718 O O . THR A 1 92 ? -1.165 24.335 -13.196 1.00 47.25 92 THR A O 1
ATOM 721 N N . SER A 1 93 ? -3.145 24.296 -12.156 1.00 43.22 93 SER A N 1
ATOM 722 C CA . SER A 1 93 ? -3.599 25.657 -12.476 1.00 43.22 93 SER A CA 1
ATOM 723 C C . SER A 1 93 ? -4.891 25.919 -11.710 1.00 43.22 93 SER A C 1
ATOM 725 O O . SER A 1 93 ? -5.979 25.793 -12.249 1.00 43.22 93 SER A O 1
ATOM 727 N N . SER A 1 94 ? -4.770 26.229 -10.424 1.00 39.22 94 SER A N 1
ATOM 728 C CA . SER A 1 94 ? -5.771 27.064 -9.766 1.00 39.22 94 SER A CA 1
ATOM 729 C C . SER A 1 94 ? -5.018 27.982 -8.824 1.00 39.22 94 SER A C 1
ATOM 731 O O . SER A 1 94 ? -4.546 27.578 -7.761 1.00 39.22 94 SER A O 1
ATOM 733 N N . ARG A 1 95 ? -4.805 29.195 -9.309 1.00 38.41 95 ARG A N 1
ATOM 734 C CA . ARG A 1 95 ? -4.367 30.346 -8.541 1.00 38.41 95 ARG A CA 1
ATOM 735 C C . ARG A 1 95 ? -5.118 31.515 -9.166 1.00 38.41 95 ARG A C 1
ATOM 737 O O . ARG A 1 95 ? -4.612 32.112 -10.109 1.00 38.41 95 ARG A O 1
ATOM 744 N N . ASP A 1 96 ? -6.340 31.707 -8.691 1.00 36.78 96 ASP A N 1
ATOM 745 C CA . ASP A 1 96 ? -7.051 32.984 -8.739 1.00 36.78 96 ASP A CA 1
ATOM 746 C C . ASP A 1 96 ? -6.865 33.653 -7.373 1.00 36.78 96 ASP A C 1
ATOM 748 O O . ASP A 1 96 ? -6.937 32.916 -6.357 1.00 36.78 96 ASP A O 1
#